Protein AF-A0A382SXI7-F1 (afdb_monomer_lite)

Sequence (54 aa):
MSIYIEDMFTTGHDAANRKTVRDRQPEDLPIVGLALREEKKLVDKITKGAKMHN

Organism: NCBI:txid408172

Radius of gyration: 13.22 Å; chains: 1; bounding box: 25×21×31 Å

InterPro domains:
  IPR018988 Protein of unknown function DUF2000 [PF09391] (2-53)
  IPR023476 Peptidyl-tRNA hydrolase II domain superfamily [G3DSA:3.40.1490.10] (1-54)
  IPR023476 Peptidyl-tRNA hydrolase II domain superfamily [SSF102462] (2-53)

Foldseek 3Di:
DDWDAPVCVVDPDPVVRVVVQVVDDPVGGRTPDDDDDDPPVVVCVVCPPPDDDD

Secondary structure (DSSP, 8-state):
-EEEEGGGGS---HHHHHHHHHTS-GGG--EEEEE--S-HHHHHHHTTT-----

Structure (mmCIF, N/CA/C/O backbone):
data_AF-A0A382SXI7-F1
#
_entry.id   AF-A0A382SXI7-F1
#
loop_
_atom_site.group_PDB
_atom_site.id
_atom_site.type_symbol
_atom_site.label_atom_id
_atom_site.label_alt_id
_atom_site.label_comp_id
_atom_site.label_asym_id
_atom_site.label_entity_id
_atom_site.label_seq_id
_atom_site.pdbx_PDB_ins_code
_atom_site.Cartn_x
_atom_site.Cartn_y
_atom_site.Cartn_z
_atom_site.occupancy
_atom_site.B_iso_or_equiv
_atom_site.auth_seq_id
_atom_site.auth_comp_id
_atom_site.auth_asym_id
_atom_site.auth_atom_id
_atom_site.pdbx_PDB_model_num
ATOM 1 N N . MET A 1 1 ? 2.439 11.615 5.025 1.00 82.19 1 MET A N 1
ATOM 2 C CA . MET A 1 1 ? 2.267 10.213 4.594 1.00 82.19 1 MET A CA 1
ATOM 3 C C . MET A 1 1 ? 3.316 9.928 3.540 1.00 82.19 1 MET A C 1
ATOM 5 O O . MET A 1 1 ? 3.545 10.797 2.707 1.00 82.19 1 MET A O 1
ATOM 9 N N . SER A 1 2 ? 3.947 8.76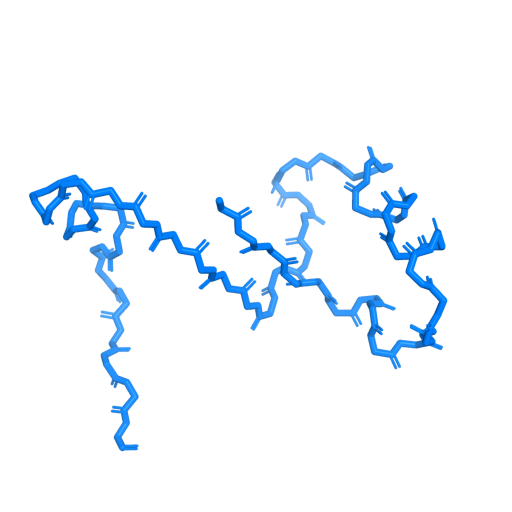2 3.598 1.00 87.38 2 SER A N 1
ATOM 10 C CA . SER A 1 2 ? 4.966 8.331 2.638 1.00 87.38 2 SER A CA 1
ATOM 11 C C . SER A 1 2 ? 4.643 6.913 2.187 1.00 87.38 2 SER A C 1
ATOM 13 O O . SER A 1 2 ? 4.270 6.090 3.020 1.00 87.38 2 SER A O 1
ATOM 15 N N . ILE A 1 3 ? 4.768 6.634 0.891 1.00 88.12 3 ILE A N 1
ATOM 16 C CA . ILE A 1 3 ? 4.447 5.337 0.281 1.00 88.12 3 ILE A CA 1
ATOM 17 C C . ILE A 1 3 ? 5.646 4.894 -0.553 1.00 88.12 3 ILE A C 1
ATOM 19 O O . ILE A 1 3 ? 6.304 5.729 -1.173 1.00 88.12 3 ILE A O 1
ATOM 23 N N . TYR A 1 4 ? 5.910 3.591 -0.560 1.00 87.50 4 TYR A N 1
ATOM 24 C CA . TYR A 1 4 ? 6.924 2.952 -1.388 1.00 87.50 4 TYR A CA 1
ATOM 25 C C . TYR A 1 4 ? 6.277 1.831 -2.207 1.00 87.50 4 TYR A C 1
ATOM 27 O O . TYR A 1 4 ? 5.537 1.015 -1.648 1.00 87.50 4 TYR A O 1
ATOM 35 N N . ILE A 1 5 ? 6.548 1.797 -3.513 1.00 88.38 5 ILE A N 1
ATOM 36 C CA . ILE A 1 5 ? 6.045 0.765 -4.434 1.00 88.38 5 ILE A CA 1
ATOM 37 C C . ILE A 1 5 ? 7.190 -0.080 -4.983 1.00 88.38 5 ILE A C 1
ATOM 39 O O . ILE A 1 5 ? 8.316 0.405 -5.075 1.00 88.38 5 ILE A O 1
ATOM 43 N N . GLU A 1 6 ? 6.897 -1.320 -5.370 1.00 86.50 6 GLU A N 1
ATOM 44 C CA . GLU A 1 6 ? 7.887 -2.274 -5.894 1.00 86.50 6 GLU A CA 1
ATOM 45 C C . GLU A 1 6 ? 8.730 -1.693 -7.045 1.00 86.50 6 GLU A C 1
ATOM 47 O O . GLU A 1 6 ? 9.954 -1.825 -7.052 1.00 86.50 6 GLU A O 1
ATOM 52 N N . ASP A 1 7 ? 8.106 -0.940 -7.955 1.00 82.38 7 ASP A N 1
ATOM 53 C CA . ASP A 1 7 ? 8.783 -0.321 -9.102 1.00 82.38 7 ASP A CA 1
ATOM 54 C C . ASP A 1 7 ? 9.941 0.610 -8.694 1.00 82.38 7 ASP A C 1
ATOM 56 O O . ASP A 1 7 ? 10.897 0.785 -9.452 1.00 82.38 7 ASP A O 1
ATOM 60 N N . MET A 1 8 ? 9.899 1.189 -7.488 1.00 83.56 8 MET A N 1
ATOM 61 C CA . MET A 1 8 ? 10.953 2.079 -6.987 1.00 83.56 8 MET A CA 1
ATOM 62 C C . MET A 1 8 ? 12.269 1.347 -6.702 1.00 83.56 8 MET A C 1
ATOM 64 O O . MET A 1 8 ? 13.309 1.996 -6.637 1.00 83.56 8 MET A O 1
ATOM 68 N N . PHE A 1 9 ? 12.265 0.013 -6.591 1.00 83.50 9 PHE A N 1
ATOM 69 C CA . PHE A 1 9 ? 13.502 -0.770 -6.505 1.00 83.50 9 PHE A CA 1
ATOM 70 C C . PHE A 1 9 ? 14.279 -0.796 -7.826 1.00 83.50 9 PHE A C 1
ATOM 72 O O . PHE A 1 9 ? 15.485 -1.034 -7.824 1.00 83.50 9 PHE A O 1
ATOM 79 N N . THR A 1 10 ? 13.613 -0.540 -8.956 1.00 80.44 10 THR A N 1
ATOM 80 C CA . THR A 1 10 ? 14.229 -0.625 -10.290 1.00 80.44 10 THR A CA 1
ATOM 81 C C . THR A 1 10 ? 14.985 0.644 -10.681 1.00 80.44 10 THR A C 1
ATOM 83 O O . THR A 1 10 ? 15.846 0.601 -11.560 1.00 80.44 10 THR A O 1
ATOM 86 N N . THR A 1 11 ? 14.701 1.781 -10.029 1.00 75.31 11 THR A N 1
ATOM 87 C CA . THR A 1 11 ? 15.343 3.063 -10.344 1.00 75.31 11 THR A CA 1
ATOM 88 C C . THR A 1 11 ? 15.654 3.878 -9.084 1.00 75.31 11 THR A C 1
ATOM 90 O O . THR A 1 11 ? 14.798 4.106 -8.231 1.00 75.31 11 THR A O 1
ATOM 93 N N . GLY A 1 12 ? 16.877 4.407 -8.990 1.00 75.12 12 GLY A N 1
ATOM 94 C CA . GLY A 1 12 ? 17.267 5.353 -7.934 1.00 75.12 12 GLY A CA 1
ATOM 95 C C . GLY A 1 12 ? 16.818 6.800 -8.189 1.00 75.12 12 GLY A C 1
ATOM 96 O O . GLY A 1 12 ? 17.184 7.701 -7.436 1.00 75.12 12 GLY A O 1
ATOM 97 N N . HIS A 1 13 ? 16.063 7.056 -9.264 1.00 78.19 13 HIS A N 1
ATOM 98 C CA . HIS A 1 13 ? 15.673 8.400 -9.679 1.00 78.19 13 HIS A CA 1
ATOM 99 C C . HIS A 1 13 ? 14.290 8.761 -9.130 1.00 78.19 13 HIS A C 1
ATOM 101 O O . HIS A 1 13 ? 13.254 8.363 -9.656 1.00 78.19 13 HIS A O 1
ATOM 107 N N . ASP A 1 14 ? 14.270 9.606 -8.105 1.00 77.19 14 ASP A N 1
ATOM 108 C CA . ASP A 1 14 ? 13.057 10.070 -7.422 1.00 77.19 14 ASP A CA 1
ATOM 109 C C . ASP A 1 14 ? 11.998 10.694 -8.366 1.00 77.19 14 ASP A C 1
ATOM 111 O O . ASP A 1 14 ? 10.795 10.487 -8.198 1.00 77.19 14 ASP A O 1
ATOM 115 N N . ALA A 1 15 ? 12.420 11.378 -9.437 1.00 76.75 15 ALA A N 1
ATOM 116 C CA . ALA A 1 15 ? 11.499 11.896 -10.452 1.00 76.75 15 ALA A CA 1
ATOM 117 C C . ALA A 1 15 ? 10.758 10.790 -11.229 1.00 76.75 15 ALA A C 1
ATOM 119 O O . ALA A 1 15 ? 9.564 10.944 -11.496 1.00 76.75 15 ALA A O 1
ATOM 120 N N . ALA A 1 16 ? 11.439 9.687 -11.555 1.00 74.12 16 ALA A N 1
ATOM 121 C CA . ALA A 1 16 ? 10.834 8.533 -12.217 1.00 74.12 16 ALA A CA 1
ATOM 122 C C . ALA A 1 16 ? 9.894 7.796 -11.256 1.00 74.12 16 ALA A C 1
ATOM 124 O O . ALA A 1 16 ? 8.741 7.546 -11.593 1.00 74.12 16 ALA A O 1
ATOM 125 N N . ASN A 1 17 ? 10.335 7.587 -10.015 1.00 78.19 17 ASN A N 1
ATOM 126 C CA . ASN A 1 17 ? 9.547 6.938 -8.968 1.00 78.19 17 ASN A CA 1
ATOM 127 C C . ASN A 1 17 ? 8.212 7.655 -8.710 1.00 78.19 17 ASN A C 1
ATOM 129 O O . ASN A 1 17 ? 7.155 7.025 -8.661 1.00 78.19 17 ASN A O 1
ATOM 133 N N . ARG A 1 18 ? 8.229 8.993 -8.624 1.00 79.12 18 ARG A N 1
ATOM 134 C CA . ARG A 1 18 ? 6.998 9.787 -8.484 1.00 79.12 18 ARG A CA 1
ATOM 135 C C . ARG A 1 18 ? 6.056 9.676 -9.675 1.00 79.12 18 ARG A C 1
ATOM 137 O O . ARG A 1 18 ? 4.850 9.805 -9.485 1.00 79.12 18 ARG A O 1
ATOM 144 N N . LYS A 1 19 ? 6.583 9.525 -10.890 1.00 79.69 19 LYS A N 1
ATOM 145 C CA . LYS A 1 19 ? 5.752 9.354 -12.082 1.00 79.69 19 LYS A CA 1
ATOM 146 C C . LYS A 1 19 ? 5.034 8.007 -12.028 1.00 79.69 19 LYS A C 1
ATOM 148 O O . LYS A 1 19 ? 3.816 7.978 -12.124 1.00 79.69 19 LYS A O 1
ATOM 153 N N . THR A 1 20 ? 5.763 6.937 -11.727 1.00 77.25 20 THR A N 1
ATOM 154 C CA . THR A 1 20 ? 5.201 5.586 -11.634 1.00 77.25 20 THR A CA 1
ATOM 155 C C . THR A 1 20 ? 4.099 5.464 -10.581 1.00 77.25 20 THR A C 1
ATOM 157 O O . THR A 1 20 ? 3.087 4.815 -10.823 1.00 77.25 20 THR A O 1
ATOM 160 N N . VAL A 1 21 ? 4.246 6.132 -9.431 1.00 80.12 21 VAL A N 1
ATOM 161 C CA . VAL A 1 21 ? 3.185 6.183 -8.410 1.00 80.12 21 VAL A CA 1
ATOM 162 C C . VAL A 1 21 ? 1.946 6.937 -8.910 1.00 80.12 21 VAL A C 1
ATOM 164 O O . VAL A 1 21 ? 0.831 6.529 -8.609 1.00 80.12 21 VAL A O 1
ATOM 167 N N . ARG A 1 22 ? 2.115 8.037 -9.659 1.00 82.00 22 ARG A N 1
ATOM 168 C CA . ARG A 1 22 ? 0.995 8.856 -10.166 1.00 82.00 22 ARG A CA 1
ATOM 169 C C . ARG A 1 22 ? 0.225 8.205 -11.307 1.00 82.00 22 ARG A C 1
ATOM 171 O O . ARG A 1 22 ? -0.956 8.490 -11.461 1.00 82.00 22 ARG A O 1
ATOM 178 N N . ASP A 1 23 ? 0.892 7.373 -12.095 1.00 83.56 23 ASP A N 1
ATOM 179 C CA . ASP A 1 23 ? 0.304 6.740 -13.275 1.00 83.56 23 ASP A CA 1
ATOM 180 C C . ASP A 1 23 ? -0.580 5.521 -12.912 1.00 83.56 23 ASP A C 1
ATOM 182 O O . ASP A 1 23 ? -1.224 4.947 -13.788 1.00 83.56 23 ASP A O 1
ATOM 186 N N . ARG A 1 24 ? -0.641 5.128 -11.629 1.00 81.62 24 ARG A N 1
ATOM 187 C CA . ARG A 1 24 ? -1.401 3.969 -11.131 1.00 81.62 24 ARG A CA 1
ATOM 188 C C . ARG A 1 24 ? -2.615 4.399 -10.304 1.00 81.62 24 ARG A C 1
ATOM 190 O O . ARG A 1 24 ? -2.553 5.369 -9.549 1.00 81.62 24 ARG A O 1
ATOM 197 N N . GLN A 1 25 ? -3.708 3.645 -10.416 1.00 86.19 25 GLN A N 1
ATOM 198 C CA . GLN A 1 25 ? -4.840 3.780 -9.501 1.00 86.19 25 GLN A CA 1
ATOM 199 C C . GLN A 1 25 ? -4.493 3.190 -8.122 1.00 86.19 25 GLN A C 1
ATOM 201 O O . GLN A 1 25 ? -3.642 2.298 -8.044 1.00 86.19 25 GLN A O 1
ATOM 206 N N . PRO A 1 26 ? -5.121 3.662 -7.027 1.00 83.38 26 PRO A N 1
ATOM 207 C CA . PRO A 1 26 ? -4.834 3.169 -5.681 1.00 83.38 26 PRO A CA 1
ATOM 208 C C . PRO A 1 26 ? -5.010 1.657 -5.521 1.00 83.38 26 PRO A C 1
ATOM 210 O O . PRO A 1 26 ? -4.275 1.047 -4.747 1.00 83.38 26 PRO A O 1
ATOM 213 N N . GLU A 1 27 ? -5.959 1.053 -6.240 1.00 84.75 27 GLU A N 1
ATOM 214 C CA . GLU A 1 27 ? -6.246 -0.382 -6.155 1.00 84.75 27 GLU A CA 1
ATOM 215 C C . GLU A 1 27 ? -5.149 -1.242 -6.803 1.00 84.75 27 GLU A C 1
ATOM 217 O O . GLU A 1 27 ? -4.944 -2.385 -6.398 1.00 84.75 27 GLU A O 1
ATOM 222 N N . ASP A 1 28 ? -4.405 -0.670 -7.754 1.00 85.19 28 ASP A N 1
ATOM 223 C CA . ASP A 1 28 ? -3.386 -1.350 -8.564 1.00 85.19 28 ASP A CA 1
ATOM 224 C C . ASP A 1 28 ? -1.951 -0.985 -8.145 1.00 85.19 28 ASP A C 1
ATOM 226 O O . ASP A 1 28 ? -0.981 -1.238 -8.871 1.00 85.19 28 ASP A O 1
ATOM 230 N N . LEU A 1 29 ? -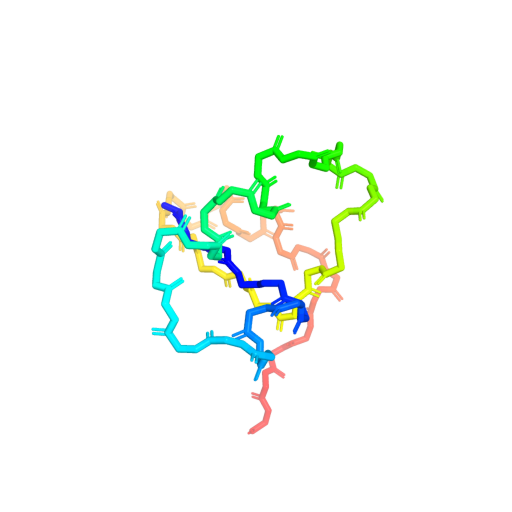1.798 -0.325 -6.995 1.00 84.94 29 LEU A N 1
ATOM 231 C CA . LEU A 1 29 ? -0.506 0.125 -6.496 1.00 84.94 29 LEU A CA 1
ATOM 232 C C . LEU A 1 29 ? 0.208 -1.044 -5.782 1.00 84.94 29 LEU A C 1
ATOM 234 O O . LEU A 1 29 ? -0.266 -1.482 -4.730 1.00 84.94 29 LEU A O 1
ATOM 238 N N . PRO A 1 30 ? 1.364 -1.539 -6.276 1.00 86.69 30 PRO A N 1
ATOM 239 C CA . PRO A 1 30 ? 2.106 -2.610 -5.610 1.00 86.69 30 PRO A CA 1
ATOM 240 C C . PRO A 1 30 ? 2.873 -2.048 -4.401 1.00 86.69 30 PRO A C 1
ATOM 242 O O . PRO A 1 30 ? 4.085 -1.829 -4.453 1.00 86.69 30 PRO A O 1
ATOM 245 N N . ILE A 1 31 ? 2.150 -1.730 -3.322 1.00 88.44 31 ILE A N 1
ATOM 246 C CA . ILE A 1 31 ? 2.703 -1.123 -2.104 1.00 88.44 31 ILE A CA 1
ATOM 247 C C . ILE A 1 31 ? 3.575 -2.142 -1.371 1.00 88.44 31 ILE A C 1
ATOM 249 O O . ILE A 1 31 ? 3.108 -3.201 -0.962 1.00 88.44 31 ILE A O 1
ATOM 253 N N . VAL A 1 32 ? 4.826 -1.763 -1.123 1.00 92.06 32 VAL A N 1
ATOM 254 C CA . VAL A 1 32 ? 5.790 -2.547 -0.332 1.00 92.06 32 VAL A CA 1
ATOM 255 C C . VAL A 1 32 ? 6.157 -1.862 0.988 1.00 92.06 32 VAL A C 1
ATOM 257 O O . VAL A 1 32 ? 6.773 -2.472 1.856 1.00 92.06 32 VAL A O 1
ATOM 260 N N . GLY A 1 33 ? 5.764 -0.599 1.173 1.00 91.06 33 GLY A N 1
ATOM 261 C CA . GLY A 1 33 ? 5.977 0.137 2.417 1.00 91.06 33 GLY A CA 1
ATOM 262 C C . GLY A 1 33 ? 5.069 1.356 2.548 1.00 91.06 33 GLY A C 1
ATOM 263 O O . GLY A 1 33 ? 4.779 2.045 1.570 1.00 91.06 33 GLY A O 1
ATOM 264 N N . LEU A 1 34 ? 4.632 1.639 3.777 1.00 92.62 34 LEU A N 1
ATOM 265 C CA . LEU A 1 34 ? 3.770 2.770 4.117 1.00 92.62 34 LEU A CA 1
ATOM 266 C C . LEU A 1 34 ? 4.200 3.376 5.456 1.00 92.62 34 LEU A C 1
ATOM 268 O O . LEU A 1 34 ? 4.374 2.663 6.441 1.00 92.62 34 LEU A O 1
ATOM 272 N N . ALA A 1 35 ? 4.291 4.704 5.506 1.00 93.62 35 ALA A N 1
ATOM 273 C CA . ALA A 1 35 ? 4.453 5.465 6.737 1.00 93.62 35 ALA A CA 1
ATOM 274 C C . ALA A 1 35 ? 3.363 6.539 6.856 1.00 93.62 35 ALA A C 1
ATOM 276 O O . ALA A 1 35 ? 3.125 7.335 5.940 1.00 93.62 35 ALA A O 1
ATOM 277 N N . LEU A 1 36 ? 2.722 6.596 8.021 1.00 95.12 36 LEU A N 1
ATOM 278 C CA . LEU A 1 36 ? 1.698 7.579 8.357 1.00 95.12 36 LEU A CA 1
ATOM 279 C C . LEU A 1 36 ? 1.945 8.161 9.751 1.00 95.12 36 LEU A C 1
ATOM 281 O O . LEU A 1 36 ? 2.489 7.496 10.628 1.00 95.12 36 LEU A O 1
ATOM 285 N N . ARG A 1 37 ? 1.543 9.418 9.942 1.00 95.94 37 ARG A N 1
ATOM 286 C CA . ARG A 1 37 ? 1.620 10.129 11.218 1.00 95.94 37 ARG A CA 1
ATOM 287 C C . ARG A 1 37 ? 0.309 10.866 11.411 1.00 95.94 37 ARG A C 1
ATOM 289 O O . ARG A 1 37 ? 0.068 11.826 10.695 1.00 95.94 37 ARG A O 1
ATOM 296 N N . GLU A 1 38 ? -0.482 10.410 12.370 1.00 97.00 38 GLU A N 1
ATOM 297 C CA . GLU A 1 38 ? -1.783 10.972 12.736 1.00 97.00 38 GLU A CA 1
ATOM 298 C C . GLU A 1 38 ? -2.093 10.680 14.214 1.00 97.00 38 GLU A C 1
ATOM 300 O O . GLU A 1 38 ? -1.277 10.072 14.915 1.00 97.00 38 GLU A O 1
ATOM 305 N N . GLU A 1 39 ? -3.268 11.097 14.699 1.00 97.94 39 GLU A N 1
ATOM 306 C CA . GLU A 1 39 ? -3.763 10.703 16.022 1.00 97.94 39 GLU A CA 1
ATOM 307 C C . GLU A 1 39 ? -3.750 9.172 16.174 1.00 97.94 39 GLU A C 1
ATOM 309 O O . GLU A 1 39 ? -4.225 8.437 15.305 1.00 97.94 39 GLU A O 1
ATOM 314 N N . LYS A 1 40 ? -3.266 8.684 17.323 1.00 96.00 40 LYS A N 1
ATOM 315 C CA . LYS A 1 40 ? -3.136 7.252 17.624 1.00 96.00 40 LYS A CA 1
ATOM 316 C C . LYS A 1 40 ? -4.397 6.447 17.297 1.00 96.00 40 LYS A C 1
ATOM 318 O O . LYS A 1 40 ? -4.297 5.404 16.665 1.00 96.00 40 LYS A 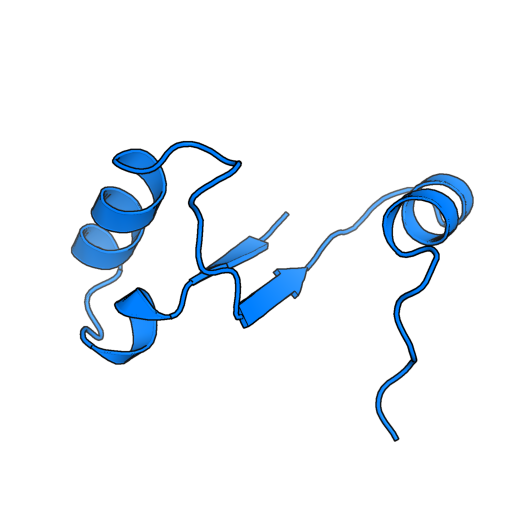O 1
ATOM 323 N N . LYS A 1 41 ? -5.584 6.929 17.682 1.00 97.69 41 LYS A N 1
ATOM 324 C CA . LYS A 1 41 ? -6.849 6.216 17.426 1.00 97.69 41 LYS A CA 1
ATOM 325 C C . LYS A 1 41 ? -7.138 6.045 15.937 1.00 97.69 41 LYS A C 1
ATOM 327 O O . LYS A 1 41 ? -7.723 5.038 15.546 1.00 97.69 41 LYS A O 1
ATOM 332 N N . LEU A 1 42 ? -6.779 7.034 15.122 1.00 97.56 42 LEU A N 1
ATOM 333 C CA . LEU A 1 42 ? -6.951 6.970 13.677 1.00 97.56 42 LEU A CA 1
ATOM 334 C C . LEU A 1 42 ? -5.921 6.021 13.062 1.00 97.56 42 LEU A C 1
ATOM 336 O O . LEU A 1 42 ? -6.296 5.161 12.271 1.00 97.56 42 LEU A O 1
ATOM 340 N N . VAL A 1 43 ? -4.659 6.116 13.488 1.00 96.50 43 VAL A N 1
ATOM 341 C CA . VAL A 1 43 ? -3.593 5.200 13.056 1.00 96.50 43 VAL A CA 1
ATOM 342 C C . VAL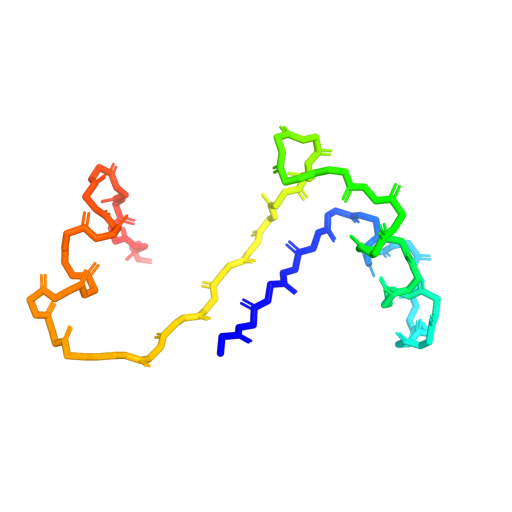 A 1 43 ? -3.956 3.749 13.377 1.00 96.50 43 VAL A C 1
ATOM 344 O O . VAL A 1 43 ? -3.938 2.923 12.473 1.00 96.50 43 VAL A O 1
ATOM 347 N N . ASP A 1 44 ? -4.380 3.454 14.609 1.00 95.94 44 ASP A N 1
ATOM 348 C CA . ASP A 1 44 ? -4.754 2.102 15.048 1.00 95.94 44 ASP A CA 1
ATOM 349 C C . ASP A 1 44 ? -5.961 1.546 14.255 1.00 95.94 44 ASP A C 1
ATOM 351 O O . ASP A 1 44 ? -6.068 0.340 14.032 1.00 95.94 44 ASP A O 1
ATOM 355 N N . LYS A 1 45 ? -6.878 2.415 13.798 1.00 97.19 45 LYS A N 1
ATOM 356 C CA . LYS A 1 45 ? -7.981 2.024 12.902 1.00 97.19 45 LYS A CA 1
ATOM 357 C C . LYS A 1 45 ? -7.489 1.706 11.490 1.00 97.19 45 LYS A C 1
ATOM 359 O O . LYS A 1 45 ? -7.949 0.724 10.916 1.00 97.19 45 LYS A O 1
ATOM 364 N N . ILE A 1 46 ? -6.589 2.525 10.944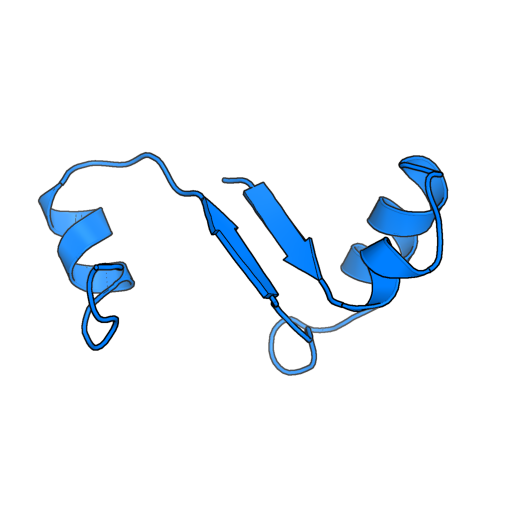 1.00 95.38 46 ILE A N 1
ATOM 365 C CA . ILE A 1 46 ? -6.039 2.362 9.590 1.00 95.38 46 ILE A CA 1
ATOM 366 C C . ILE A 1 46 ? -5.182 1.093 9.498 1.00 95.38 46 ILE A C 1
ATOM 368 O O . ILE A 1 46 ? -5.284 0.358 8.523 1.00 95.38 46 ILE A O 1
ATOM 372 N N . THR A 1 47 ? -4.358 0.809 10.509 1.00 95.44 47 THR A N 1
ATOM 373 C CA . THR A 1 47 ? -3.422 -0.331 10.510 1.00 95.44 47 THR A CA 1
ATOM 374 C C . THR A 1 47 ? -4.028 -1.624 11.060 1.00 95.44 47 THR A C 1
ATOM 376 O O . THR A 1 47 ? -3.322 -2.618 11.246 1.00 95.44 47 THR A O 1
ATOM 379 N N . LYS A 1 48 ? -5.340 -1.649 11.318 1.00 96.69 48 LYS A N 1
ATOM 380 C CA . LYS A 1 48 ? -6.033 -2.824 11.851 1.00 96.69 48 LYS A CA 1
ATOM 381 C C . LYS A 1 48 ? -5.831 -4.038 10.933 1.00 96.69 48 LYS A C 1
ATOM 383 O O . LYS A 1 48 ? -6.193 -4.009 9.764 1.00 96.69 48 LYS A O 1
ATOM 388 N N . GLY A 1 49 ? -5.310 -5.128 11.498 1.00 96.00 49 GLY A N 1
ATOM 389 C CA . GLY A 1 49 ? -5.017 -6.375 10.777 1.00 96.00 49 GLY A CA 1
ATOM 390 C C . GLY A 1 49 ? -3.545 -6.543 10.393 1.00 96.00 49 GLY A C 1
ATOM 391 O O . GLY A 1 49 ? -3.110 -7.672 10.170 1.00 96.00 49 GLY A O 1
ATOM 392 N N . ALA A 1 50 ? -2.757 -5.463 10.398 1.00 94.69 50 ALA A N 1
ATOM 393 C CA . ALA A 1 50 ? -1.307 -5.555 10.296 1.00 94.69 50 AL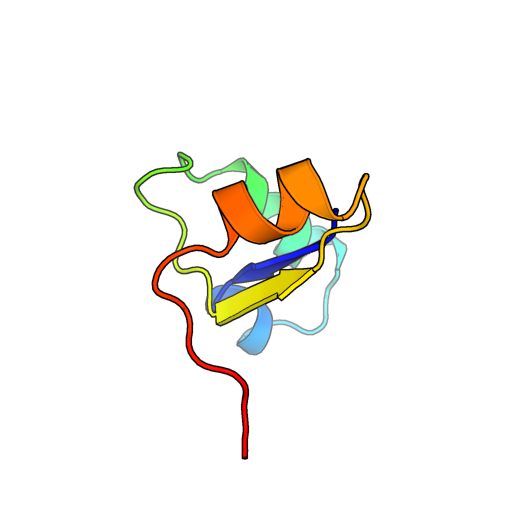A A CA 1
ATOM 394 C C . ALA A 1 50 ? -0.707 -6.136 11.586 1.00 94.69 50 ALA A C 1
ATOM 396 O O . ALA A 1 50 ? -1.248 -5.970 12.683 1.00 94.69 50 ALA A O 1
ATOM 397 N N . LYS A 1 51 ? 0.432 -6.817 11.454 1.00 95.31 51 LYS A N 1
ATOM 398 C CA . LYS A 1 51 ? 1.212 -7.325 12.586 1.00 95.31 51 LYS A CA 1
ATOM 399 C C . LYS A 1 51 ? 2.440 -6.449 12.782 1.00 95.31 51 LYS A C 1
ATOM 401 O O . LYS A 1 51 ? 3.051 -6.021 11.805 1.00 95.31 51 LYS A O 1
ATOM 406 N N . MET A 1 52 ? 2.798 -6.208 14.039 1.00 93.75 52 MET A N 1
ATOM 407 C CA . MET A 1 52 ? 4.075 -5.578 14.358 1.00 93.75 52 MET A CA 1
ATOM 408 C C . MET A 1 52 ? 5.212 -6.474 13.867 1.00 93.75 52 MET A C 1
ATOM 410 O O . MET A 1 52 ? 5.128 -7.698 13.972 1.00 93.75 52 MET A O 1
ATOM 414 N N . HIS A 1 53 ? 6.247 -5.851 13.308 1.00 92.00 53 HIS A N 1
ATOM 415 C CA . HIS A 1 53 ? 7.478 -6.550 12.967 1.00 92.00 53 HIS A CA 1
ATOM 416 C C . HIS A 1 53 ? 8.147 -7.058 14.254 1.00 92.00 53 HIS A C 1
ATOM 418 O O . HIS A 1 53 ? 8.067 -6.386 15.285 1.00 92.00 53 HIS A O 1
ATOM 424 N N . ASN A 1 54 ? 8.775 -8.234 14.181 1.00 87.31 54 ASN A N 1
ATOM 425 C CA . ASN A 1 54 ? 9.532 -8.827 15.289 1.00 87.31 54 ASN A CA 1
ATOM 426 C C . ASN A 1 54 ? 10.935 -8.230 15.410 1.00 87.31 54 ASN A C 1
ATOM 428 O O . ASN A 1 54 ? 11.510 -7.881 14.354 1.00 87.31 54 ASN A O 1
#

pLDDT: mean 87.6, std 7.24, range [74.12, 97.94]